Protein AF-A0A528ENJ1-F1 (afdb_monomer_lite)

pLDDT: mean 83.34, std 14.45, range [51.44, 96.75]

Foldseek 3Di:
DDDDDDFDCVPPDLLVRQQVVCVVVVHQEAEDAPDPDDPVVCVVPVHSVNSCVVDPPHHYDHDD

Sequence (64 aa):
AAGAASIQAEGRSIGTALQEHALKIGGNLLVMGGYGHSRIRDFVLGGATEGILSELRLPVLLSH

Secondary structure (DSSP, 8-state):
---------TTS-HHHHHHHHHHHTT-S-EEEE---S-HHHHHHHT-HHHHHHSS-SS-EEEE-

Radius of gyration: 11.98 Å; chains: 1; bounding box: 27×22×33 Å

Structure (mmCIF, N/CA/C/O backbone):
data_AF-A0A528ENJ1-F1
#
_entry.id   AF-A0A528ENJ1-F1
#
loop_
_atom_site.group_PDB
_atom_site.id
_atom_site.type_symbol
_atom_site.label_atom_id
_atom_site.label_alt_id
_atom_site.label_comp_id
_atom_site.label_asym_id
_atom_site.label_entity_id
_atom_site.label_seq_id
_atom_site.pdbx_PDB_ins_code
_atom_site.Cartn_x
_atom_site.Cartn_y
_atom_site.Cartn_z
_atom_site.occupancy
_atom_site.B_iso_or_equiv
_atom_site.auth_seq_id
_atom_site.auth_comp_id
_atom_site.auth_asym_id
_atom_site.auth_atom_id
_atom_site.pdbx_PDB_model_num
ATOM 1 N N . ALA A 1 1 ? 15.242 1.788 -13.644 1.00 70.06 1 ALA A N 1
ATOM 2 C CA . ALA A 1 1 ? 15.530 2.936 -12.760 1.00 70.06 1 ALA A CA 1
ATOM 3 C C . ALA A 1 1 ? 14.382 3.073 -11.773 1.00 70.06 1 ALA A C 1
ATOM 5 O O . ALA A 1 1 ? 13.247 2.856 -12.181 1.00 70.06 1 ALA A O 1
ATOM 6 N N . ALA A 1 2 ? 14.661 3.375 -10.505 1.00 81.12 2 ALA A N 1
ATOM 7 C CA . ALA A 1 2 ? 13.605 3.714 -9.555 1.00 81.12 2 ALA A CA 1
ATOM 8 C C . ALA A 1 2 ? 13.097 5.134 -9.855 1.00 81.12 2 ALA A C 1
ATOM 10 O O . ALA A 1 2 ? 13.897 6.015 -10.173 1.00 81.12 2 ALA A O 1
ATOM 11 N N . GLY A 1 3 ? 11.782 5.332 -9.791 1.00 87.94 3 GLY A N 1
ATOM 12 C CA . GLY A 1 3 ? 11.133 6.628 -9.976 1.00 87.94 3 GLY A CA 1
ATOM 13 C C . GLY A 1 3 ? 10.332 7.010 -8.737 1.00 87.94 3 GLY A C 1
ATOM 14 O O . GLY A 1 3 ? 9.913 6.141 -7.976 1.00 87.94 3 GLY A O 1
ATOM 15 N N . ALA A 1 4 ? 10.120 8.309 -8.545 1.00 92.06 4 ALA A N 1
ATOM 16 C CA . ALA A 1 4 ? 9.231 8.836 -7.519 1.00 92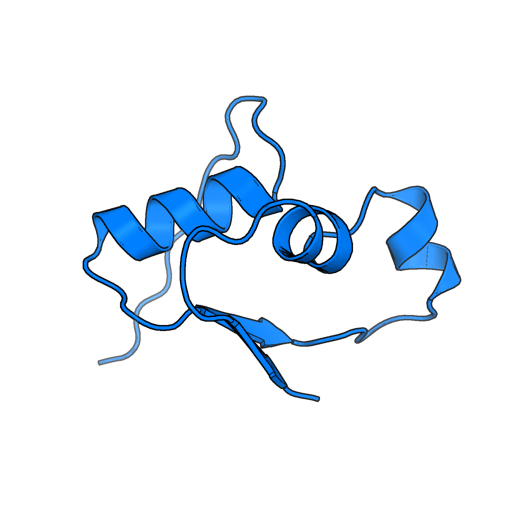.06 4 ALA A CA 1
ATOM 17 C C . ALA A 1 4 ? 8.019 9.490 -8.189 1.00 92.06 4 ALA A C 1
ATOM 19 O O . ALA A 1 4 ? 8.167 10.211 -9.176 1.00 92.06 4 ALA A O 1
ATOM 20 N N . ALA A 1 5 ? 6.832 9.250 -7.640 1.00 91.62 5 ALA A N 1
ATOM 21 C CA . ALA A 1 5 ? 5.592 9.866 -8.087 1.00 91.62 5 ALA A CA 1
ATOM 22 C C . ALA A 1 5 ? 4.822 10.398 -6.876 1.00 91.62 5 ALA A C 1
ATOM 24 O O . ALA A 1 5 ? 4.711 9.720 -5.856 1.00 91.62 5 ALA A O 1
ATOM 25 N N . SER A 1 6 ? 4.287 11.613 -6.999 1.00 93.38 6 SER A N 1
ATOM 26 C CA . SER A 1 6 ? 3.299 12.131 -6.054 1.00 93.38 6 SER A CA 1
ATOM 27 C C . SER A 1 6 ? 1.909 11.686 -6.499 1.00 93.38 6 SER A C 1
ATOM 29 O O . SER A 1 6 ? 1.558 11.838 -7.671 1.00 93.38 6 SER A O 1
ATOM 31 N N . ILE A 1 7 ? 1.127 11.128 -5.576 1.00 91.38 7 ILE A N 1
ATOM 32 C CA . ILE A 1 7 ? -0.222 10.622 -5.838 1.00 91.38 7 ILE A CA 1
ATOM 33 C C . ILE A 1 7 ? -1.202 11.493 -5.060 1.00 91.38 7 ILE A C 1
ATOM 35 O O . ILE A 1 7 ? -1.143 11.562 -3.834 1.00 91.38 7 ILE A O 1
ATOM 39 N N . GLN A 1 8 ? -2.115 12.146 -5.775 1.00 92.12 8 GLN A N 1
ATOM 40 C CA . GLN A 1 8 ? -3.211 12.882 -5.154 1.00 92.12 8 GLN A CA 1
ATOM 41 C C . GLN A 1 8 ? -4.348 11.916 -4.807 1.00 92.12 8 GLN A C 1
ATOM 43 O O . GLN A 1 8 ? -4.830 11.161 -5.657 1.00 92.12 8 GLN A O 1
ATOM 48 N N . ALA A 1 9 ? -4.786 11.940 -3.548 1.00 87.06 9 ALA A N 1
ATOM 49 C CA . ALA A 1 9 ? -5.862 11.069 -3.082 1.00 87.06 9 ALA A CA 1
ATOM 50 C C . ALA A 1 9 ? -7.237 11.485 -3.633 1.00 87.06 9 ALA A C 1
ATOM 52 O O . ALA A 1 9 ? -8.094 10.629 -3.805 1.00 87.06 9 ALA A O 1
ATOM 53 N N . GLU A 1 10 ? -7.446 12.773 -3.940 1.00 91.06 10 GLU A N 1
ATOM 54 C CA . GLU A 1 10 ? -8.695 13.305 -4.527 1.00 91.06 10 GLU A CA 1
ATOM 55 C C . GLU A 1 10 ? -9.969 12.846 -3.784 1.00 91.06 10 GLU A C 1
ATOM 57 O O . GLU A 1 10 ? -10.977 12.501 -4.392 1.00 91.06 10 GLU A O 1
ATOM 62 N N . GLY A 1 11 ? -9.915 12.796 -2.448 1.00 88.38 11 GLY A N 1
ATOM 63 C CA . GLY A 1 11 ? -11.034 12.358 -1.603 1.00 88.38 11 GLY A CA 1
ATOM 64 C C . GLY A 1 11 ? -11.167 10.840 -1.425 1.00 88.38 11 GLY A C 1
ATOM 65 O O . GLY A 1 11 ? -11.986 10.402 -0.621 1.00 88.38 11 GLY A O 1
ATOM 66 N N . ARG A 1 12 ? -10.355 10.029 -2.115 1.00 89.25 12 ARG A N 1
ATOM 67 C CA . ARG A 1 12 ? -10.246 8.579 -1.883 1.00 89.25 12 ARG A CA 1
ATOM 68 C C . ARG A 1 12 ? -9.445 8.286 -0.612 1.00 89.25 12 ARG A C 1
ATOM 70 O O . ARG A 1 12 ? -8.626 9.097 -0.176 1.00 89.25 12 ARG A O 1
ATOM 77 N N . SER A 1 13 ? -9.624 7.089 -0.050 1.00 88.56 13 SER A N 1
ATOM 78 C CA . SER A 1 13 ? -8.735 6.603 1.011 1.00 88.56 13 SER A CA 1
ATOM 79 C C . SER A 1 13 ? -7.310 6.428 0.477 1.00 88.56 13 SER A C 1
ATOM 81 O O . SER A 1 13 ? -7.106 6.143 -0.708 1.00 88.56 13 SER A O 1
ATOM 83 N N . ILE A 1 14 ? -6.311 6.553 1.356 1.00 88.50 14 ILE A N 1
ATOM 84 C CA . ILE A 1 14 ? -4.900 6.356 0.984 1.00 88.50 14 ILE A CA 1
ATOM 85 C C . ILE A 1 14 ? -4.701 4.969 0.356 1.00 88.50 14 ILE A C 1
ATOM 87 O O . ILE A 1 14 ? -4.049 4.850 -0.681 1.00 88.50 14 ILE A O 1
ATOM 91 N N . GLY A 1 15 ? -5.312 3.933 0.940 1.00 90.44 15 GLY A N 1
ATOM 92 C CA . GLY A 1 15 ? -5.219 2.570 0.420 1.00 90.44 15 GLY A CA 1
ATOM 93 C C . GLY A 1 15 ? -5.806 2.413 -0.982 1.00 90.44 15 GLY A C 1
ATOM 94 O O . GLY A 1 15 ? -5.197 1.755 -1.822 1.00 90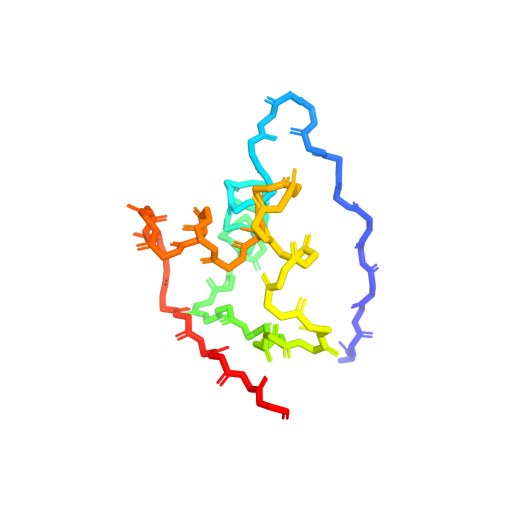.44 15 GLY A O 1
ATOM 95 N N . THR A 1 16 ? -6.924 3.082 -1.275 1.00 92.62 16 THR A N 1
ATOM 96 C CA . THR A 1 16 ? -7.507 3.088 -2.625 1.00 92.62 16 THR A CA 1
ATOM 97 C C . THR A 1 16 ? -6.572 3.775 -3.618 1.00 92.62 16 THR A C 1
ATOM 99 O O . THR A 1 16 ? -6.230 3.197 -4.647 1.00 92.62 16 THR A O 1
ATOM 102 N N . ALA A 1 17 ? -6.106 4.984 -3.292 1.00 93.81 17 ALA A N 1
ATOM 103 C CA . ALA A 1 17 ? -5.272 5.776 -4.192 1.00 93.81 17 ALA A CA 1
ATOM 104 C C . ALA A 1 17 ? -3.940 5.080 -4.531 1.00 93.81 17 ALA A C 1
ATOM 106 O O . ALA A 1 17 ? -3.504 5.109 -5.682 1.00 93.81 17 ALA A O 1
ATOM 107 N N . LEU A 1 18 ? -3.308 4.423 -3.551 1.00 93.00 18 LEU A N 1
ATOM 108 C CA . LEU A 1 18 ? -2.068 3.672 -3.761 1.00 93.00 18 LEU A CA 1
ATOM 109 C C . LEU A 1 18 ? -2.276 2.452 -4.665 1.00 93.00 18 LEU A C 1
ATOM 111 O O . LEU A 1 18 ? -1.507 2.251 -5.606 1.00 93.00 18 LEU A O 1
ATOM 115 N N . GLN A 1 19 ? -3.316 1.654 -4.410 1.00 95.25 19 GLN A N 1
ATOM 116 C CA . GLN A 1 19 ? -3.584 0.443 -5.188 1.00 95.25 19 GLN A CA 1
ATOM 117 C C . GLN A 1 19 ? -4.023 0.763 -6.624 1.00 95.25 19 GLN A C 1
ATOM 119 O O . GLN A 1 19 ? -3.557 0.122 -7.56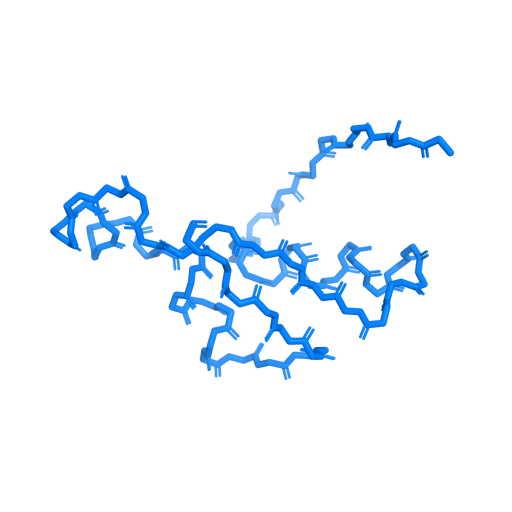4 1.00 95.25 19 GLN A O 1
ATOM 124 N N . GLU A 1 20 ? -4.851 1.793 -6.823 1.00 95.50 20 GLU A N 1
ATOM 125 C CA . GLU A 1 20 ? -5.249 2.254 -8.161 1.00 95.50 20 GLU A CA 1
ATOM 126 C C . GLU A 1 20 ? -4.059 2.780 -8.962 1.00 95.50 20 GLU A C 1
ATOM 128 O O . GLU A 1 20 ? -3.923 2.465 -10.146 1.00 95.50 20 GLU A O 1
ATOM 133 N N . HIS A 1 21 ? -3.163 3.543 -8.329 1.00 95.56 21 HIS A N 1
ATOM 134 C CA . HIS A 1 21 ? -1.949 3.997 -8.996 1.00 95.56 21 HIS A CA 1
ATOM 135 C C . HIS A 1 21 ? -1.038 2.824 -9.377 1.00 95.56 21 HIS A C 1
ATOM 137 O O . HIS A 1 21 ? -0.569 2.776 -10.513 1.00 95.56 21 HIS A O 1
ATOM 143 N N . ALA A 1 22 ? -0.831 1.863 -8.467 1.00 95.81 22 ALA A N 1
ATOM 144 C CA . ALA A 1 22 ? -0.032 0.669 -8.732 1.00 95.81 22 ALA A CA 1
ATOM 145 C C . ALA A 1 22 ? -0.574 -0.120 -9.935 1.00 95.81 22 ALA A C 1
ATOM 147 O O . ALA A 1 22 ? 0.187 -0.451 -10.842 1.00 95.81 22 ALA A O 1
ATOM 148 N N . LEU A 1 23 ? -1.890 -0.338 -10.003 1.00 96.75 23 LEU A N 1
ATOM 149 C CA . LEU A 1 23 ? -2.532 -0.990 -11.147 1.00 96.75 23 LEU A CA 1
ATOM 150 C C . LEU A 1 23 ? -2.391 -0.168 -12.436 1.00 96.75 23 LEU A C 1
ATOM 152 O O . LEU A 1 23 ? -2.077 -0.723 -13.489 1.00 96.75 23 LEU A O 1
ATOM 156 N N . LYS A 1 24 ? -2.562 1.159 -12.363 1.00 96.25 24 LYS A N 1
ATOM 157 C CA . LYS A 1 24 ? -2.455 2.066 -13.519 1.00 96.25 24 LYS A CA 1
ATOM 158 C C . LYS A 1 24 ? -1.076 2.029 -14.179 1.00 96.25 24 LYS A C 1
ATOM 160 O O . LYS A 1 24 ? -0.987 2.196 -15.393 1.00 96.25 24 LYS A O 1
ATOM 165 N N . ILE A 1 25 ? -0.014 1.811 -13.405 1.00 95.38 25 ILE A N 1
ATOM 166 C CA . ILE A 1 25 ? 1.355 1.688 -13.930 1.00 95.38 25 ILE A CA 1
ATOM 167 C C . ILE A 1 25 ? 1.737 0.241 -14.290 1.00 95.38 25 ILE A C 1
ATOM 169 O O . ILE A 1 25 ? 2.893 -0.019 -14.612 1.00 95.38 25 ILE A O 1
ATOM 173 N N . GLY A 1 26 ? 0.787 -0.701 -14.236 1.00 96.44 26 GLY A N 1
ATOM 174 C CA . GLY A 1 26 ? 1.015 -2.116 -14.538 1.00 96.44 26 GLY A CA 1
ATOM 175 C C . GLY A 1 26 ? 1.723 -2.892 -13.424 1.00 96.44 26 GLY A C 1
ATOM 176 O O . GLY A 1 26 ? 2.290 -3.950 -13.683 1.00 96.44 26 GLY A O 1
ATOM 177 N N . GLY A 1 27 ? 1.714 -2.381 -12.192 1.00 95.75 27 GLY A N 1
ATOM 178 C CA . GLY A 1 27 ? 2.297 -3.048 -11.034 1.00 95.75 27 GLY A CA 1
ATOM 179 C C . GLY A 1 27 ? 1.519 -4.303 -10.638 1.00 95.75 27 GLY A C 1
ATOM 180 O O . GLY A 1 27 ? 0.292 -4.296 -10.560 1.00 95.75 27 GLY A O 1
ATOM 181 N N . ASN A 1 28 ? 2.246 -5.384 -10.351 1.00 96.12 28 ASN A N 1
ATOM 182 C CA . ASN A 1 28 ? 1.672 -6.677 -9.949 1.00 96.12 28 ASN A CA 1
ATOM 183 C C . ASN A 1 28 ? 1.886 -6.994 -8.459 1.00 96.12 28 ASN A C 1
ATOM 185 O O . ASN A 1 28 ? 1.400 -8.010 -7.968 1.00 96.12 28 ASN A O 1
ATOM 189 N N . LEU A 1 29 ? 2.634 -6.143 -7.753 1.00 95.81 29 LEU A N 1
ATOM 190 C CA . LEU A 1 29 ? 2.931 -6.255 -6.330 1.00 95.81 29 LEU A CA 1
ATOM 191 C C . LEU A 1 29 ? 3.074 -4.849 -5.748 1.00 95.81 29 LEU A C 1
ATOM 193 O O . LEU A 1 29 ? 3.858 -4.045 -6.255 1.00 95.81 29 LEU A O 1
ATOM 197 N N . LEU A 1 30 ? 2.351 -4.573 -4.667 1.00 94.50 30 LEU A N 1
ATOM 198 C CA . LEU A 1 30 ? 2.547 -3.374 -3.862 1.00 94.50 30 LEU A CA 1
ATOM 199 C C . LEU A 1 30 ? 3.420 -3.718 -2.654 1.00 94.50 30 LEU A C 1
ATOM 201 O O . LEU A 1 30 ? 3.033 -4.520 -1.809 1.00 94.50 30 LEU A O 1
ATOM 205 N N . VAL A 1 31 ? 4.597 -3.102 -2.565 1.00 92.69 31 VAL A N 1
ATOM 206 C CA . VAL A 1 31 ? 5.469 -3.208 -1.389 1.00 92.69 31 VAL A CA 1
ATOM 207 C C . VAL A 1 31 ? 5.324 -1.941 -0.562 1.00 92.69 31 VAL A C 1
ATOM 209 O O . VAL A 1 31 ? 5.456 -0.837 -1.088 1.00 92.69 31 VAL A O 1
ATOM 212 N N . MET A 1 32 ? 5.061 -2.093 0.731 1.00 88.44 32 MET A N 1
ATOM 213 C CA . MET A 1 32 ? 4.899 -0.968 1.647 1.00 88.44 32 MET A CA 1
ATOM 214 C C . MET A 1 32 ? 5.551 -1.258 2.998 1.00 88.44 32 MET A C 1
ATOM 216 O O . MET A 1 32 ? 5.599 -2.402 3.450 1.00 88.44 32 MET A O 1
ATOM 220 N N . GLY A 1 33 ? 6.051 -0.204 3.645 1.00 82.50 33 GLY A N 1
ATOM 221 C CA . GLY A 1 33 ? 6.529 -0.285 5.022 1.00 82.50 33 GLY A CA 1
ATOM 222 C C . GLY A 1 33 ? 5.360 -0.546 5.969 1.00 82.50 33 GLY A C 1
ATOM 223 O O . GLY A 1 33 ? 4.394 0.218 5.989 1.00 82.50 33 GLY A O 1
ATOM 224 N N . GLY A 1 34 ? 5.432 -1.624 6.743 1.00 70.75 34 GLY A N 1
ATOM 225 C CA . GLY A 1 34 ? 4.452 -1.944 7.773 1.00 70.75 34 GLY A CA 1
ATOM 226 C C . GLY A 1 34 ? 4.820 -1.299 9.110 1.00 70.75 34 GLY A C 1
ATOM 227 O O . GLY A 1 34 ? 5.913 -1.519 9.619 1.00 70.75 34 GLY A O 1
ATOM 228 N N . TYR A 1 35 ? 3.883 -0.562 9.714 1.00 66.88 35 TYR A N 1
ATOM 229 C CA . TYR A 1 35 ? 3.906 -0.181 11.139 1.00 66.88 35 TYR A CA 1
ATOM 230 C C . TYR A 1 35 ? 5.197 0.511 11.634 1.00 66.88 35 TYR A C 1
ATOM 232 O O . TYR A 1 35 ? 5.747 0.151 12.674 1.00 66.88 35 TYR A O 1
ATOM 240 N N . GLY A 1 36 ? 5.689 1.523 10.912 1.00 56.88 36 GLY A N 1
ATOM 241 C CA . GLY A 1 36 ? 6.932 2.235 11.263 1.00 56.88 36 GLY A CA 1
ATOM 242 C C . GLY A 1 36 ? 6.831 3.219 12.443 1.00 56.88 36 GLY A C 1
ATOM 243 O O . GLY A 1 36 ? 7.844 3.757 12.879 1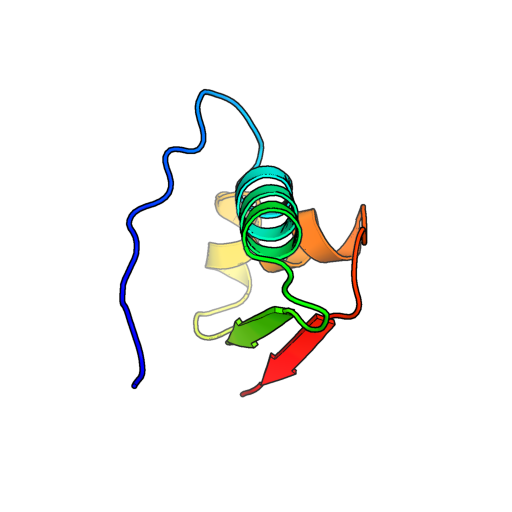.00 56.88 36 GLY A O 1
ATOM 244 N N . HIS A 1 37 ? 5.629 3.481 12.966 1.00 59.53 37 HIS A N 1
ATOM 245 C CA . HIS A 1 37 ? 5.399 4.333 14.139 1.00 59.53 37 HIS A CA 1
ATOM 246 C C . HIS A 1 37 ? 4.526 3.608 15.171 1.00 59.53 37 HIS A C 1
ATOM 248 O O . HIS A 1 37 ? 3.844 2.644 14.830 1.00 59.53 37 HIS A O 1
ATOM 254 N N . SER A 1 38 ? 4.537 4.055 16.439 1.00 56.41 38 SER A N 1
ATOM 255 C CA . SER A 1 38 ? 3.687 3.486 17.498 1.00 56.41 38 SER A CA 1
ATOM 256 C C . SER A 1 38 ? 2.263 3.271 16.984 1.00 56.41 38 SER A C 1
ATOM 258 O O . SER A 1 38 ? 1.640 4.227 16.530 1.00 56.41 38 SER A O 1
ATOM 260 N N . ARG A 1 39 ? 1.749 2.037 17.100 1.00 55.94 39 ARG A N 1
ATOM 261 C CA . ARG A 1 39 ? 0.417 1.573 16.642 1.00 55.94 39 ARG A CA 1
ATOM 262 C C . ARG A 1 39 ? -0.731 2.554 16.935 1.00 55.94 39 ARG A C 1
ATOM 264 O O . ARG A 1 39 ? -1.693 2.634 16.183 1.00 55.94 39 ARG A O 1
ATOM 271 N N . ILE A 1 40 ? -0.593 3.329 18.013 1.00 52.75 40 ILE A N 1
ATOM 272 C CA . ILE A 1 40 ? -1.497 4.408 18.431 1.00 52.75 40 ILE A CA 1
ATOM 273 C C . ILE A 1 40 ? -1.635 5.534 17.386 1.00 52.75 40 ILE A C 1
ATOM 275 O O . ILE A 1 40 ? -2.720 6.084 17.250 1.00 52.75 40 ILE A O 1
ATOM 279 N N . ARG A 1 41 ? -0.594 5.870 16.612 1.00 55.22 41 ARG A N 1
ATOM 280 C CA . ARG A 1 41 ? -0.652 6.929 15.588 1.00 55.22 41 ARG A CA 1
ATOM 281 C C . ARG A 1 41 ? -1.263 6.454 14.268 1.00 55.22 41 ARG A C 1
ATOM 283 O O . ARG A 1 41 ? -1.929 7.240 13.602 1.00 55.22 41 ARG A O 1
ATOM 290 N N . ASP A 1 42 ? -1.090 5.177 13.931 1.00 58.00 42 ASP A N 1
ATOM 291 C CA . ASP A 1 42 ? -1.722 4.564 12.753 1.00 58.00 42 ASP A CA 1
ATOM 292 C C . ASP A 1 42 ? -3.247 4.447 12.931 1.00 58.00 42 ASP A C 1
ATOM 294 O O . ASP A 1 42 ? -3.999 4.600 11.970 1.00 58.00 42 ASP A O 1
ATOM 298 N N . PHE A 1 43 ? -3.709 4.239 14.170 1.00 52.50 43 PHE A N 1
ATOM 299 C CA . PHE A 1 43 ? -5.131 4.109 14.506 1.00 52.50 43 PHE A CA 1
ATOM 300 C C . PHE A 1 43 ? -5.889 5.449 14.481 1.00 52.50 43 PHE A C 1
ATOM 302 O O . PHE A 1 43 ? -7.062 5.486 14.127 1.00 52.50 43 PHE A O 1
ATOM 309 N N . VAL A 1 44 ? -5.227 6.564 14.819 1.00 51.44 44 VAL A N 1
ATOM 310 C CA . VAL A 1 44 ? -5.858 7.901 14.871 1.00 51.44 44 VAL A CA 1
ATOM 311 C C . VAL A 1 44 ? -6.086 8.502 13.478 1.00 51.44 44 VAL A C 1
ATOM 313 O O . VAL A 1 44 ? -6.997 9.306 13.307 1.00 51.44 44 VAL A O 1
ATOM 316 N N . LEU A 1 45 ? -5.291 8.118 12.474 1.00 53.88 45 LEU A N 1
ATOM 317 C CA . LEU A 1 45 ? -5.372 8.687 11.121 1.00 53.88 45 LEU A CA 1
ATOM 318 C C . LEU A 1 45 ? -6.107 7.803 10.101 1.00 53.88 45 LEU A C 1
ATOM 320 O O . LEU A 1 45 ? -6.265 8.234 8.962 1.00 53.88 45 LEU A O 1
ATOM 324 N N . GLY A 1 46 ? -6.532 6.588 10.469 1.00 58.19 46 GLY A N 1
ATOM 325 C CA . GLY A 1 46 ? -7.007 5.604 9.487 1.00 58.19 46 GLY A CA 1
ATOM 326 C C . GLY A 1 46 ? -5.858 5.173 8.571 1.00 58.19 46 GLY A C 1
ATOM 327 O O . GLY A 1 46 ? -5.804 5.528 7.394 1.00 58.19 46 GLY A O 1
ATOM 328 N N . GLY A 1 47 ? -4.861 4.502 9.154 1.00 75.25 47 GLY A N 1
ATOM 329 C CA . GLY A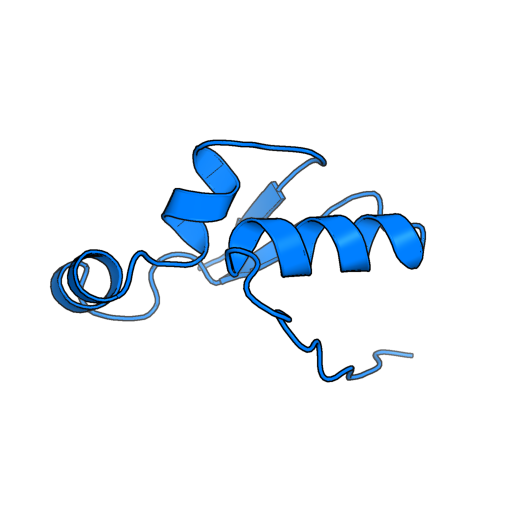 1 47 ? -3.580 4.227 8.508 1.00 75.25 47 GLY A CA 1
ATOM 330 C C . GLY A 1 47 ? -3.701 3.493 7.170 1.00 75.25 47 GLY A C 1
ATOM 331 O O . GLY A 1 47 ? -4.518 2.590 7.006 1.00 75.25 47 GLY A O 1
ATOM 332 N N . ALA A 1 48 ? -2.818 3.838 6.227 1.00 78.00 48 ALA A N 1
ATOM 333 C CA . ALA A 1 48 ? -2.762 3.237 4.891 1.00 78.00 48 ALA A CA 1
ATOM 334 C C . ALA A 1 48 ? -2.774 1.698 4.918 1.00 78.00 48 ALA A C 1
ATOM 336 O O . ALA A 1 48 ? -3.388 1.080 4.057 1.00 78.00 48 ALA A O 1
ATOM 337 N N . THR A 1 49 ? -2.143 1.085 5.923 1.00 83.31 49 THR A N 1
ATOM 338 C CA . THR A 1 49 ? -2.134 -0.369 6.125 1.00 83.31 49 THR A CA 1
ATOM 339 C C . THR A 1 49 ? -3.527 -0.941 6.365 1.00 83.31 49 THR A C 1
ATOM 341 O O . THR A 1 49 ? -3.875 -1.937 5.745 1.00 83.31 49 THR A O 1
ATOM 344 N N . GLU A 1 50 ? -4.339 -0.329 7.230 1.00 82.44 50 GLU A N 1
ATOM 345 C CA . GLU A 1 50 ? -5.703 -0.806 7.496 1.00 82.44 50 GLU A CA 1
ATOM 346 C C . GLU A 1 50 ? -6.580 -0.637 6.252 1.00 82.44 50 GLU A C 1
ATOM 348 O O . GLU A 1 50 ? -7.214 -1.598 5.823 1.00 82.44 50 GLU A O 1
ATOM 353 N N . GLY A 1 51 ? -6.494 0.520 5.588 1.00 85.56 51 GLY A N 1
ATOM 354 C CA . GLY A 1 51 ? -7.230 0.781 4.352 1.00 85.56 51 GLY A CA 1
ATOM 355 C C . GLY A 1 51 ? -6.817 -0.097 3.163 1.00 85.56 51 GLY A C 1
ATOM 356 O O . GLY A 1 51 ? -7.607 -0.286 2.247 1.00 85.56 51 GLY A O 1
ATOM 357 N N . ILE A 1 52 ? -5.588 -0.621 3.145 1.00 90.31 52 ILE A N 1
ATOM 358 C CA . ILE A 1 52 ? -5.141 -1.587 2.129 1.00 90.31 52 ILE A CA 1
ATOM 359 C C . ILE A 1 52 ? -5.617 -2.997 2.477 1.00 90.31 52 ILE A C 1
ATOM 361 O O . ILE A 1 52 ? -6.099 -3.710 1.604 1.00 90.31 52 ILE A O 1
ATOM 365 N N . LEU A 1 53 ? -5.488 -3.407 3.742 1.00 87.75 53 LEU A N 1
ATOM 366 C CA . LEU A 1 53 ? -5.857 -4.756 4.177 1.00 87.75 53 LEU A CA 1
ATOM 367 C C . LEU A 1 53 ? -7.3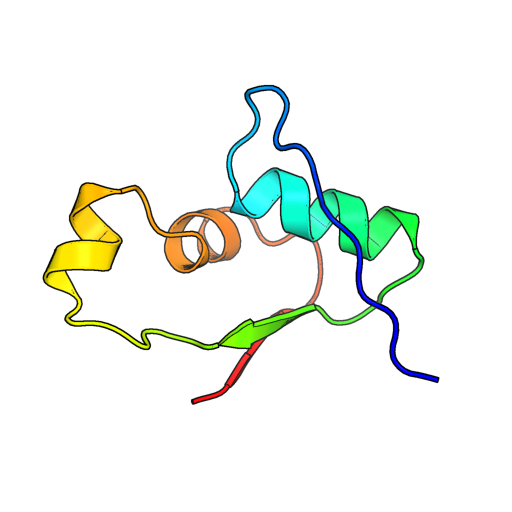75 -4.981 4.207 1.00 87.75 53 LEU A C 1
ATOM 369 O O . LEU A 1 53 ? -7.806 -6.125 4.086 1.00 87.75 53 LEU A O 1
ATOM 373 N N . SER A 1 54 ? -8.179 -3.924 4.354 1.00 88.94 54 SER A N 1
ATOM 374 C CA . SER A 1 54 ? -9.642 -4.014 4.299 1.00 88.94 54 SER A CA 1
ATOM 375 C C . SER A 1 54 ? -10.180 -4.248 2.883 1.00 88.94 54 SER A C 1
ATOM 377 O O . SER A 1 54 ? -11.213 -4.898 2.732 1.00 88.94 54 SER A O 1
ATOM 379 N N . GLU A 1 55 ? -9.474 -3.785 1.845 1.00 91.69 55 GLU A N 1
ATOM 380 C CA . GLU A 1 55 ? -9.850 -3.980 0.440 1.00 91.69 55 GLU A CA 1
ATOM 381 C C . GLU A 1 55 ? -8.608 -4.171 -0.454 1.00 91.69 55 GLU A C 1
ATOM 383 O O . GLU A 1 55 ? -8.094 -3.233 -1.069 1.00 91.69 55 GLU A O 1
ATOM 388 N N . LEU A 1 56 ? -8.125 -5.413 -0.550 1.00 94.38 56 LEU A N 1
ATOM 389 C CA . LEU A 1 56 ? -6.984 -5.774 -1.397 1.00 94.38 56 LEU A CA 1
ATOM 390 C C . LEU A 1 56 ? -7.388 -5.900 -2.874 1.00 94.38 56 LEU A C 1
ATOM 392 O O . LEU A 1 56 ? -8.234 -6.716 -3.236 1.00 94.38 56 LEU A O 1
ATOM 396 N N . ARG A 1 57 ? -6.721 -5.134 -3.740 1.00 95.44 57 ARG A N 1
ATOM 397 C CA . ARG A 1 57 ? -6.910 -5.109 -5.203 1.00 95.44 57 ARG A CA 1
ATOM 398 C C . ARG A 1 57 ? -5.720 -5.682 -5.979 1.00 95.44 57 ARG A C 1
ATOM 400 O O . ARG A 1 57 ? -5.842 -5.965 -7.167 1.00 95.44 57 ARG A O 1
ATOM 407 N N . LEU A 1 58 ? -4.576 -5.853 -5.319 1.00 96.31 58 LEU A N 1
ATOM 408 C CA . LEU A 1 58 ? -3.387 -6.537 -5.830 1.00 96.31 58 LEU A CA 1
ATOM 409 C C . LEU A 1 58 ? -2.609 -7.180 -4.668 1.00 96.31 58 LEU A C 1
ATOM 411 O O . LEU A 1 58 ? -2.840 -6.804 -3.518 1.00 96.31 58 LEU A O 1
ATOM 415 N N . PRO A 1 59 ? -1.693 -8.134 -4.926 1.00 96.44 59 PRO A N 1
ATOM 416 C CA . PRO A 1 59 ? -0.814 -8.668 -3.892 1.00 96.44 59 PRO A CA 1
ATOM 417 C C . PRO A 1 59 ? -0.048 -7.556 -3.165 1.00 96.44 59 PRO A C 1
ATOM 419 O O . PRO A 1 59 ? 0.495 -6.649 -3.802 1.00 96.44 59 PRO A O 1
ATOM 422 N N . VAL A 1 60 ? 0.016 -7.648 -1.835 1.00 93.50 60 VAL A N 1
ATOM 423 C CA . VAL A 1 60 ? 0.708 -6.681 -0.974 1.00 93.50 60 VAL A CA 1
ATOM 424 C C . VAL A 1 60 ? 1.763 -7.393 -0.138 1.00 93.50 60 VAL A C 1
ATOM 426 O O . VAL A 1 60 ? 1.468 -8.382 0.532 1.00 93.50 60 VAL A O 1
ATOM 429 N N . LEU A 1 61 ? 2.983 -6.858 -0.147 1.00 92.44 61 LEU A N 1
ATOM 430 C CA . LEU A 1 61 ? 4.052 -7.236 0.770 1.00 92.44 61 LEU A CA 1
ATOM 431 C C . LEU A 1 61 ? 4.264 -6.110 1.781 1.00 92.44 61 LEU A C 1
ATOM 433 O O . LEU A 1 61 ? 4.604 -4.983 1.415 1.00 92.44 61 LEU A O 1
ATOM 437 N N . LEU A 1 62 ? 4.091 -6.434 3.061 1.00 87.88 62 LEU A N 1
ATOM 438 C CA . LEU A 1 62 ? 4.475 -5.558 4.162 1.00 87.88 62 LEU A CA 1
ATOM 439 C C . LEU A 1 62 ? 5.929 -5.857 4.539 1.00 87.88 62 LEU A C 1
ATOM 441 O O . LEU A 1 62 ? 6.232 -6.971 4.964 1.00 87.88 62 LEU A O 1
ATOM 445 N N . SER A 1 63 ? 6.819 -4.878 4.377 1.00 80.81 63 SER A N 1
ATOM 446 C CA . SER A 1 63 ? 8.212 -4.965 4.836 1.00 80.81 63 SER A CA 1
ATOM 447 C C . SER A 1 63 ? 8.383 -4.188 6.135 1.00 80.81 63 SER A C 1
ATOM 449 O O . SER A 1 63 ? 7.796 -3.114 6.283 1.00 80.81 63 SER A O 1
ATOM 451 N N . HIS A 1 64 ? 9.189 -4.721 7.055 1.00 69.88 64 HIS A N 1
ATOM 452 C CA . HIS A 1 64 ? 9.745 -3.949 8.168 1.00 69.88 64 HIS A CA 1
ATOM 453 C C . HIS A 1 64 ? 10.939 -3.127 7.679 1.00 69.88 64 HIS A C 1
ATOM 455 O O . HIS A 1 64 ? 11.655 -3.642 6.786 1.00 69.88 64 HIS A O 1
#